Protein AF-A0A920QCJ9-F1 (afdb_monomer_lite)

Secondary structure (DSSP, 8-state):
---TT--------GGG---GGGT--HHHHHHHHHHHHHHSS-PPPP--EESSS-HHHHHHHHHHHTSTTTS-GGGT------EES---S-GGGTSSHHHHHHHHHHHHHT--TT-----SS--HHHHHTTT-

Structure (mmCIF, N/CA/C/O backbone):
data_AF-A0A920QCJ9-F1
#
_entry.id   AF-A0A920QCJ9-F1
#
loop_
_atom_site.group_PDB
_atom_site.id
_atom_site.type_symbol
_atom_site.label_atom_id
_atom_site.label_alt_id
_atom_site.label_comp_id
_atom_site.label_asym_id
_atom_site.label_entity_id
_atom_site.label_seq_id
_atom_site.pdbx_PDB_ins_code
_atom_site.Cartn_x
_atom_site.Cartn_y
_atom_site.Cartn_z
_atom_site.occupancy
_atom_site.B_iso_or_equiv
_atom_site.auth_seq_id
_atom_site.auth_comp_id
_atom_site.auth_asym_id
_atom_site.auth_atom_id
_atom_site.pdbx_PDB_model_num
ATOM 1 N N . MET A 1 1 ? -13.828 2.660 21.914 1.00 49.66 1 MET A N 1
ATOM 2 C CA . MET A 1 1 ? -12.379 2.515 22.178 1.00 49.66 1 MET A CA 1
ATOM 3 C C . MET A 1 1 ? -11.802 3.907 22.383 1.00 49.66 1 MET A C 1
ATOM 5 O O . MET A 1 1 ? -11.169 4.433 21.481 1.00 49.66 1 MET A O 1
ATOM 9 N N . GLU A 1 2 ? -12.059 4.513 23.540 1.00 55.38 2 GLU A N 1
ATOM 10 C CA . GLU A 1 2 ? -11.388 5.748 23.957 1.00 55.38 2 GLU A CA 1
ATOM 11 C C . GLU A 1 2 ? -10.848 5.500 25.365 1.00 55.38 2 GLU A C 1
ATOM 13 O O . GLU A 1 2 ? -11.592 5.504 26.342 1.00 55.38 2 GLU A O 1
ATOM 18 N N . SER A 1 3 ? -9.561 5.158 25.441 1.00 64.38 3 SER A N 1
ATOM 19 C CA . SER A 1 3 ? -8.784 5.203 26.677 1.00 64.38 3 SER A CA 1
ATOM 20 C C . SER A 1 3 ? -7.780 6.339 26.500 1.00 64.38 3 SER A C 1
ATOM 22 O O . SER A 1 3 ? -6.994 6.270 25.553 1.00 64.38 3 SER A O 1
ATOM 24 N N . PRO A 1 4 ? -7.772 7.362 27.371 1.00 66.81 4 PRO A N 1
ATOM 25 C CA . PRO A 1 4 ? -6.816 8.468 27.289 1.00 66.81 4 PRO A CA 1
ATOM 26 C C . PRO A 1 4 ? -5.346 8.023 27.347 1.00 66.81 4 PRO A C 1
ATOM 28 O O . PRO A 1 4 ? -4.460 8.782 26.968 1.00 66.81 4 PRO A O 1
ATOM 31 N N . GLU A 1 5 ? -5.080 6.803 27.822 1.00 81.00 5 GLU A N 1
ATOM 32 C CA . GLU A 1 5 ? -3.728 6.290 28.055 1.00 81.00 5 GLU A CA 1
ATOM 33 C C . GLU A 1 5 ? -3.211 5.350 26.956 1.00 81.00 5 GLU A C 1
ATOM 35 O O . GLU A 1 5 ? -2.054 4.921 27.002 1.00 81.00 5 GLU A O 1
ATOM 40 N N . HIS A 1 6 ? -4.034 4.992 25.964 1.00 80.81 6 HIS A N 1
ATOM 41 C CA . HIS A 1 6 ? -3.663 3.987 24.965 1.00 80.81 6 HIS A CA 1
ATOM 42 C C . HIS A 1 6 ? -3.925 4.464 23.538 1.00 80.81 6 HIS A C 1
ATOM 44 O O . HIS A 1 6 ? -5.064 4.672 23.130 1.00 80.81 6 HIS A O 1
ATOM 50 N N . ASN A 1 7 ? -2.847 4.543 22.757 1.00 82.75 7 ASN A N 1
ATOM 51 C CA . ASN A 1 7 ? -2.887 4.866 21.336 1.00 82.75 7 ASN A CA 1
ATOM 52 C C . ASN A 1 7 ? -2.710 3.593 20.503 1.00 82.75 7 ASN A C 1
ATOM 54 O O . ASN A 1 7 ? -1.759 2.838 20.709 1.00 82.75 7 ASN A O 1
ATOM 58 N N . LEU A 1 8 ? -3.597 3.380 19.530 1.00 84.75 8 LEU A N 1
ATOM 59 C CA . LEU A 1 8 ? -3.462 2.335 18.518 1.00 84.75 8 LEU A CA 1
ATOM 60 C C . LEU A 1 8 ? -3.025 2.971 17.198 1.00 84.75 8 LEU A C 1
ATOM 62 O O . LEU A 1 8 ? -3.733 3.813 16.652 1.00 84.75 8 LEU A O 1
ATOM 66 N N . ILE A 1 9 ? -1.880 2.539 16.670 1.00 86.31 9 ILE A N 1
ATOM 67 C CA . ILE A 1 9 ? -1.377 2.955 15.357 1.00 86.31 9 ILE A CA 1
ATOM 68 C C . ILE A 1 9 ? -1.284 1.712 14.477 1.00 86.31 9 ILE A C 1
ATOM 70 O O . ILE A 1 9 ? -0.628 0.736 14.839 1.00 86.31 9 ILE A O 1
ATOM 74 N N . VAL A 1 10 ? -1.935 1.752 13.314 1.00 88.81 10 VAL A N 1
ATOM 75 C CA . VAL A 1 10 ? -1.945 0.651 12.345 1.00 88.81 10 VAL A CA 1
ATOM 76 C C . VAL A 1 10 ? -1.192 1.084 11.092 1.00 88.81 10 VAL A C 1
ATOM 78 O O . VAL A 1 10 ? -1.516 2.101 10.485 1.00 88.81 10 VAL A O 1
ATOM 81 N N . ILE A 1 11 ? -0.187 0.302 10.694 1.00 90.56 11 ILE A N 1
ATOM 82 C CA . ILE A 1 11 ? 0.636 0.545 9.503 1.00 90.56 11 ILE A CA 1
ATOM 83 C C . ILE A 1 11 ? 0.564 -0.698 8.621 1.00 90.56 11 ILE A C 1
ATOM 85 O O . ILE A 1 11 ? 0.698 -1.820 9.105 1.00 90.56 11 ILE A O 1
ATOM 89 N N . GLY A 1 12 ? 0.376 -0.506 7.319 1.00 90.06 12 GLY A N 1
ATOM 90 C CA . GLY A 1 12 ? 0.375 -1.603 6.360 1.00 90.06 12 GLY A CA 1
ATOM 91 C C . GLY A 1 12 ? 0.337 -1.112 4.920 1.00 90.06 12 GLY A C 1
ATOM 92 O O . GLY A 1 12 ? -0.037 0.030 4.663 1.00 90.06 12 GLY A O 1
ATOM 93 N N . ASP A 1 13 ? 0.713 -1.994 3.993 1.00 91.25 13 ASP A N 1
ATOM 94 C CA . ASP A 1 13 ? 0.557 -1.786 2.555 1.00 91.25 13 ASP A CA 1
ATOM 95 C C . ASP A 1 13 ? -0.359 -2.882 1.986 1.00 91.25 13 ASP A C 1
ATOM 97 O O . ASP A 1 13 ? 0.078 -4.030 1.850 1.00 91.25 13 ASP A O 1
ATOM 101 N N . PRO A 1 14 ? -1.620 -2.565 1.638 1.00 89.44 14 PRO A N 1
ATOM 102 C CA . PRO A 1 14 ? -2.541 -3.553 1.085 1.00 89.44 14 PRO A CA 1
ATOM 103 C C . PRO A 1 14 ? -2.029 -4.149 -0.238 1.00 89.44 14 PRO A C 1
ATOM 105 O O . PRO A 1 14 ? -2.335 -5.296 -0.555 1.00 89.44 14 PRO A O 1
ATOM 108 N N . LYS A 1 15 ? -1.166 -3.436 -0.975 1.00 89.12 15 LYS A N 1
ATOM 109 C CA . LYS A 1 15 ? -0.561 -3.935 -2.222 1.00 89.12 15 LYS A CA 1
ATOM 110 C C . LYS A 1 15 ? 0.416 -5.096 -1.999 1.00 89.12 15 LYS A C 1
ATOM 112 O O . LYS A 1 15 ? 0.772 -5.780 -2.952 1.00 89.12 15 LYS A O 1
ATOM 117 N N . GLN A 1 16 ? 0.847 -5.327 -0.757 1.00 90.88 16 GLN A N 1
ATOM 118 C CA . GLN A 1 16 ? 1.787 -6.389 -0.377 1.00 90.88 16 GLN A CA 1
ATOM 119 C C . GLN A 1 16 ? 1.112 -7.564 0.350 1.00 90.88 16 GLN A C 1
ATOM 121 O O . GLN A 1 16 ? 1.792 -8.415 0.927 1.00 90.88 16 GLN A O 1
ATOM 126 N N . ALA A 1 17 ? -0.220 -7.645 0.342 1.00 90.81 17 ALA A N 1
ATOM 127 C CA . ALA A 1 17 ? -0.944 -8.734 0.989 1.00 90.81 17 ALA A CA 1
ATOM 128 C C . ALA A 1 17 ? -0.817 -10.055 0.204 1.00 90.81 17 ALA A C 1
ATOM 130 O O . ALA A 1 17 ? -1.631 -10.365 -0.662 1.00 90.81 17 ALA A O 1
ATOM 131 N N . ILE A 1 18 ? 0.201 -10.856 0.537 1.00 91.75 18 ILE A N 1
ATOM 132 C CA . ILE A 1 18 ? 0.520 -12.129 -0.143 1.00 91.75 18 ILE A CA 1
ATOM 133 C C . ILE A 1 18 ? 0.195 -13.392 0.681 1.00 91.75 18 ILE A C 1
ATOM 135 O O . ILE A 1 18 ? 0.497 -14.504 0.257 1.00 91.75 18 ILE A O 1
ATOM 139 N N . TYR A 1 19 ? -0.415 -13.247 1.862 1.00 93.12 19 TYR A N 1
ATOM 140 C CA . TYR A 1 19 ? -0.633 -14.342 2.825 1.00 93.12 19 TYR A CA 1
ATOM 141 C C . TYR A 1 19 ? -2.087 -14.846 2.904 1.00 93.12 19 TYR A C 1
ATOM 143 O O . TYR A 1 19 ? -2.509 -15.359 3.941 1.00 93.12 19 TYR A O 1
ATOM 151 N N . SER A 1 20 ? -2.862 -14.747 1.818 1.00 90.44 20 SER A N 1
ATOM 152 C CA . SER A 1 20 ? -4.269 -15.196 1.792 1.00 90.44 20 SER A CA 1
ATOM 153 C C . SER A 1 20 ? -4.443 -16.679 2.141 1.00 90.44 20 SER A C 1
ATOM 155 O O . SER A 1 20 ? -5.401 -17.0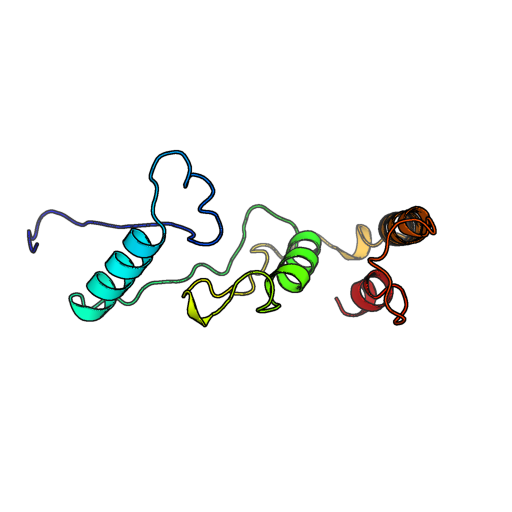56 2.809 1.00 90.44 20 SER A O 1
ATOM 157 N N . PHE A 1 21 ? -3.463 -17.519 1.799 1.00 93.00 21 PHE A N 1
ATOM 158 C CA . PHE A 1 21 ? -3.436 -18.946 2.143 1.00 93.00 21 PHE A CA 1
ATOM 159 C C . PHE A 1 21 ? -3.379 -19.231 3.656 1.00 93.00 21 PHE A C 1
ATOM 161 O O . PHE A 1 21 ? -3.619 -20.359 4.075 1.00 93.00 21 PHE A O 1
ATOM 168 N N . ARG A 1 22 ? -3.065 -18.225 4.485 1.00 92.56 22 ARG A N 1
ATOM 169 C CA . ARG A 1 22 ? -3.087 -18.318 5.956 1.00 92.56 22 ARG A CA 1
ATOM 170 C C . ARG A 1 22 ? -4.363 -17.734 6.565 1.00 92.56 22 ARG A C 1
ATOM 172 O O . ARG A 1 22 ? -4.396 -17.492 7.767 1.00 92.56 22 ARG A O 1
ATOM 179 N N . GLY A 1 23 ? -5.380 -17.470 5.744 1.00 90.75 23 GLY A N 1
ATOM 180 C CA . GLY A 1 23 ? -6.618 -16.820 6.170 1.00 90.75 23 GLY A CA 1
ATOM 181 C C . GLY A 1 23 ? -6.492 -15.306 6.351 1.00 90.75 23 GLY A C 1
ATOM 182 O O . GLY A 1 23 ? -7.367 -14.705 6.965 1.00 90.75 23 GLY A O 1
ATOM 183 N N . ALA A 1 24 ? -5.423 -14.676 5.844 1.00 88.94 24 ALA A N 1
ATOM 184 C CA . ALA A 1 24 ? -5.330 -13.220 5.841 1.00 88.94 24 ALA A CA 1
ATOM 185 C C . ALA A 1 24 ? -6.305 -12.634 4.812 1.00 88.94 24 ALA A C 1
ATOM 187 O O . ALA A 1 24 ? -6.267 -12.998 3.635 1.00 88.94 24 ALA A O 1
ATOM 188 N N . ASP A 1 25 ? -7.142 -11.702 5.256 1.00 89.81 25 ASP A N 1
ATOM 189 C CA . ASP A 1 25 ? -8.138 -11.036 4.426 1.00 89.81 25 ASP A CA 1
ATOM 190 C C . ASP A 1 25 ? -7.815 -9.544 4.267 1.00 89.81 25 ASP A C 1
ATOM 192 O O . ASP A 1 25 ? -7.703 -8.792 5.237 1.00 89.81 25 ASP A O 1
ATOM 196 N N . ILE A 1 26 ? -7.687 -9.099 3.018 1.00 89.06 26 ILE A N 1
ATOM 197 C CA . ILE A 1 26 ? -7.429 -7.697 2.691 1.00 89.06 26 ILE A CA 1
ATOM 198 C C . ILE A 1 26 ? -8.640 -6.795 2.954 1.00 89.06 26 ILE A C 1
ATOM 200 O O . ILE A 1 26 ? -8.465 -5.609 3.250 1.00 89.06 26 ILE A O 1
ATOM 204 N N . PHE A 1 27 ? -9.863 -7.332 2.900 1.00 88.81 27 PHE A N 1
ATOM 205 C CA . PHE A 1 27 ? -11.071 -6.550 3.164 1.00 88.81 27 PHE A CA 1
ATOM 206 C C . PHE A 1 27 ? -11.149 -6.115 4.627 1.00 88.81 27 PHE A C 1
ATOM 208 O O . PHE A 1 27 ? -11.581 -4.995 4.895 1.00 88.81 27 PHE A O 1
ATOM 215 N N . THR A 1 28 ? -10.617 -6.921 5.547 1.00 90.12 28 THR A N 1
ATOM 216 C CA . THR A 1 28 ? -10.427 -6.544 6.955 1.00 90.12 28 THR A CA 1
ATOM 217 C C . THR A 1 28 ? -9.599 -5.259 7.103 1.00 90.12 28 THR A C 1
ATOM 219 O O . THR A 1 28 ? -9.997 -4.350 7.832 1.00 90.12 28 THR A O 1
ATOM 222 N N . TYR A 1 29 ? -8.485 -5.119 6.370 1.00 89.81 29 TYR A N 1
ATOM 223 C CA . TYR A 1 29 ? -7.692 -3.879 6.375 1.00 89.81 29 TYR A CA 1
ATOM 224 C C . TYR A 1 29 ? -8.489 -2.696 5.808 1.00 89.81 29 TYR A C 1
ATOM 226 O O . TYR A 1 29 ? -8.481 -1.608 6.383 1.00 89.81 29 TYR A O 1
ATOM 234 N N . MET A 1 30 ? -9.211 -2.902 4.701 1.00 88.81 30 MET A N 1
ATOM 235 C CA . MET A 1 30 ? -10.029 -1.848 4.088 1.00 88.81 30 MET A CA 1
ATOM 236 C C . MET A 1 30 ? -11.159 -1.383 5.009 1.00 88.81 30 MET A C 1
ATOM 238 O O . MET A 1 30 ? -11.428 -0.185 5.095 1.00 88.81 30 MET A O 1
ATOM 242 N N . GLN A 1 31 ? -11.795 -2.313 5.720 1.00 89.19 31 GLN A N 1
ATOM 243 C CA . GLN A 1 31 ? -12.820 -2.009 6.709 1.00 89.19 31 GLN A CA 1
ATOM 244 C C . GLN A 1 31 ? -12.232 -1.225 7.880 1.00 89.19 31 GLN A C 1
ATOM 246 O O . GLN A 1 31 ? -12.777 -0.183 8.231 1.00 89.19 31 GLN A O 1
ATOM 251 N N . ALA A 1 32 ? -11.090 -1.658 8.424 1.00 88.88 32 ALA A N 1
ATOM 252 C CA . ALA A 1 32 ? -10.393 -0.916 9.468 1.00 88.88 32 ALA A CA 1
ATOM 253 C C . ALA A 1 32 ? -10.067 0.513 9.006 1.00 88.88 32 ALA A C 1
ATOM 255 O O . ALA A 1 32 ? -10.382 1.467 9.711 1.00 88.88 32 ALA A O 1
ATOM 256 N N . ARG A 1 33 ? -9.530 0.685 7.789 1.00 88.44 33 ARG A N 1
ATOM 257 C CA . ARG A 1 33 ? -9.219 2.005 7.213 1.00 88.44 33 ARG A CA 1
ATOM 258 C C . ARG A 1 33 ? -10.445 2.923 7.145 1.00 88.44 33 ARG A C 1
ATOM 260 O O . ARG A 1 33 ? -10.315 4.104 7.453 1.00 88.44 33 ARG A O 1
ATOM 267 N N . ARG A 1 34 ? -11.618 2.397 6.764 1.00 87.88 34 ARG A N 1
ATOM 268 C CA . ARG A 1 34 ? -12.888 3.155 6.754 1.00 87.88 34 ARG A CA 1
ATOM 269 C C . ARG A 1 34 ? -13.348 3.510 8.164 1.00 87.88 34 ARG A C 1
ATOM 271 O O . ARG A 1 34 ? -13.609 4.673 8.426 1.00 87.88 34 ARG A O 1
ATOM 278 N N . VAL A 1 35 ? -13.348 2.543 9.084 1.00 88.75 35 VAL A N 1
ATOM 279 C CA . VAL A 1 35 ? -13.714 2.757 10.495 1.00 88.75 35 VAL A CA 1
ATOM 280 C C . VAL A 1 35 ? -12.835 3.831 11.136 1.00 88.75 35 VAL A C 1
ATOM 282 O O . VAL A 1 35 ? -13.359 4.676 11.858 1.00 88.75 35 VAL A O 1
ATOM 285 N N . PHE A 1 36 ? -11.527 3.835 10.854 1.00 87.12 36 PHE A N 1
ATOM 286 C CA . PHE A 1 36 ? -10.621 4.881 11.330 1.00 87.12 36 PHE A CA 1
ATOM 287 C C . PHE A 1 36 ? -10.959 6.252 10.737 1.00 87.12 36 PHE A C 1
ATOM 289 O O . PHE A 1 36 ? -11.000 7.226 11.478 1.00 87.12 36 PHE A O 1
ATOM 296 N N . ALA A 1 37 ? -11.248 6.323 9.436 1.00 85.69 37 ALA A N 1
ATOM 297 C CA . ALA A 1 37 ? -11.610 7.574 8.771 1.00 85.69 37 ALA A CA 1
ATOM 298 C C . ALA A 1 37 ? -12.978 8.137 9.209 1.00 85.69 37 ALA A C 1
ATOM 300 O O . ALA A 1 37 ? -13.162 9.349 9.200 1.00 85.69 37 ALA A O 1
ATOM 301 N N . GLU A 1 38 ? -13.934 7.275 9.567 1.00 87.38 38 GLU A N 1
ATOM 302 C CA . GLU A 1 38 ? -15.294 7.665 9.968 1.00 87.38 38 GLU A CA 1
ATOM 303 C C . GLU A 1 38 ? -15.395 8.029 11.453 1.00 87.38 38 GLU A C 1
ATOM 305 O O . GLU A 1 38 ? -16.100 8.971 11.809 1.00 87.38 38 GLU A O 1
ATOM 310 N N . ASN A 1 39 ? -14.710 7.285 12.327 1.00 83.81 39 ASN A N 1
ATOM 311 C CA . ASN A 1 39 ? -14.882 7.405 13.779 1.00 83.81 39 ASN A CA 1
ATOM 312 C C . ASN A 1 39 ? -13.792 8.231 14.468 1.00 83.81 39 ASN A C 1
ATOM 314 O O . ASN A 1 39 ? -13.920 8.519 15.655 1.00 83.81 39 ASN A O 1
ATOM 318 N N . TYR A 1 40 ? -12.721 8.597 13.760 1.00 78.81 40 TYR A N 1
ATOM 319 C CA . TYR A 1 40 ? -11.608 9.344 14.335 1.00 78.81 40 TYR A CA 1
ATOM 320 C C . TYR A 1 40 ? -11.219 10.521 13.443 1.00 78.81 40 TYR A C 1
ATOM 322 O O . TYR A 1 40 ? -11.220 10.439 12.220 1.00 78.81 40 TYR A O 1
ATOM 330 N N . SER A 1 41 ? -10.815 11.625 14.071 1.00 67.06 41 SER A N 1
ATOM 331 C CA . SER A 1 41 ? -10.487 12.882 13.385 1.00 67.06 41 SER A CA 1
ATOM 332 C C . SER A 1 41 ? -9.215 12.832 12.524 1.00 67.06 41 SER A C 1
ATOM 334 O O . SER A 1 41 ? -8.847 13.844 11.930 1.00 67.06 41 SER A O 1
ATOM 336 N N . GLN A 1 42 ? -8.503 11.698 12.475 1.00 72.31 42 GLN A N 1
ATOM 337 C CA . GLN A 1 42 ? -7.273 11.547 11.698 1.00 72.31 42 GLN A CA 1
ATOM 338 C C . GLN A 1 42 ? -7.515 10.706 10.446 1.00 72.31 42 GLN A C 1
ATOM 340 O O . GLN A 1 42 ? -7.797 9.511 10.516 1.00 72.31 42 GLN A O 1
ATOM 345 N N . ALA A 1 43 ? -7.350 11.341 9.287 1.00 75.56 43 ALA A N 1
ATOM 346 C CA . ALA A 1 43 ? -7.402 10.657 8.006 1.00 75.56 43 ALA A CA 1
ATOM 347 C C . ALA A 1 43 ? -6.206 9.694 7.835 1.00 75.56 43 ALA A C 1
ATOM 349 O O . ALA A 1 43 ? -5.108 9.980 8.326 1.00 75.56 43 ALA A O 1
ATOM 350 N N . PRO A 1 44 ? -6.372 8.583 7.091 1.00 84.06 44 PRO A N 1
ATOM 351 C CA . PRO A 1 44 ? -5.263 7.716 6.708 1.00 84.06 44 PRO A CA 1
ATOM 352 C C . PRO A 1 44 ? -4.154 8.501 5.995 1.00 84.06 44 PRO A C 1
ATOM 354 O O . PRO A 1 44 ? -4.413 9.234 5.041 1.00 84.06 44 PRO A O 1
ATOM 357 N N . VAL A 1 45 ? -2.907 8.313 6.428 1.00 88.00 45 VAL A N 1
ATOM 358 C CA . VAL A 1 45 ? -1.739 8.987 5.843 1.00 88.00 45 VAL A CA 1
ATOM 359 C C . VAL A 1 45 ? -1.010 8.040 4.894 1.00 88.00 45 VAL A C 1
ATOM 361 O O . VAL A 1 45 ? -0.653 6.924 5.269 1.00 88.00 45 VAL A O 1
ATOM 364 N N . SER A 1 46 ? -0.750 8.502 3.669 1.00 89.56 46 SER A N 1
ATOM 365 C CA . SER A 1 46 ? 0.044 7.764 2.679 1.00 89.56 46 SER A CA 1
ATOM 366 C C . SER A 1 46 ? 1.504 8.211 2.689 1.00 89.56 46 SER A C 1
ATOM 368 O O . SER A 1 46 ? 1.800 9.405 2.655 1.00 89.56 46 SER A O 1
ATOM 370 N N . LEU A 1 47 ? 2.429 7.248 2.694 1.00 91.62 47 LEU A N 1
ATOM 371 C CA . LEU A 1 47 ? 3.869 7.504 2.636 1.00 91.62 47 LEU A CA 1
ATOM 372 C C . LEU A 1 47 ? 4.368 7.367 1.195 1.00 91.62 47 LEU A C 1
ATOM 374 O O . LEU A 1 47 ? 4.416 6.267 0.651 1.00 91.62 47 LEU A O 1
ATOM 378 N N . THR A 1 48 ? 4.762 8.484 0.582 1.00 92.56 48 THR A N 1
ATOM 379 C CA . THR A 1 48 ? 5.156 8.538 -0.839 1.00 92.56 48 THR A CA 1
ATOM 380 C C . THR A 1 48 ? 6.667 8.588 -1.071 1.00 92.56 48 THR A C 1
ATOM 382 O O . THR A 1 48 ? 7.120 8.543 -2.212 1.00 92.56 48 THR A O 1
ATOM 385 N N . LYS A 1 49 ? 7.472 8.669 -0.005 1.00 91.31 49 LYS A N 1
ATOM 386 C CA . LYS A 1 49 ? 8.939 8.693 -0.096 1.00 91.31 49 LYS A CA 1
ATOM 387 C C . LYS A 1 49 ? 9.540 7.329 0.206 1.00 91.31 49 LYS A C 1
ATOM 389 O O . LYS A 1 49 ? 9.335 6.771 1.282 1.00 91.31 49 LYS A O 1
ATOM 394 N N . ASN A 1 50 ? 10.341 6.828 -0.726 1.00 91.81 50 ASN A N 1
ATOM 395 C CA . ASN A 1 50 ? 11.091 5.592 -0.591 1.00 91.81 50 ASN A CA 1
ATOM 396 C C . ASN A 1 50 ? 12.561 5.891 -0.249 1.00 91.81 50 ASN A C 1
ATOM 398 O O . ASN A 1 50 ? 13.244 6.625 -0.957 1.00 91.81 50 ASN A O 1
ATOM 402 N N . PHE A 1 51 ? 13.058 5.297 0.835 1.00 89.75 51 PHE A N 1
ATOM 403 C CA . PHE A 1 51 ? 14.443 5.459 1.301 1.00 89.75 51 PHE A CA 1
ATOM 404 C C . PHE A 1 51 ? 15.333 4.242 0.994 1.00 89.75 51 PHE A C 1
ATOM 406 O O . PHE A 1 51 ? 16.498 4.220 1.378 1.00 89.75 51 PHE A O 1
ATOM 413 N N . ARG A 1 52 ? 14.783 3.205 0.352 1.00 88.75 52 ARG A N 1
ATOM 414 C CA . ARG A 1 52 ? 15.435 1.900 0.152 1.00 88.75 52 ARG A CA 1
ATOM 415 C C . ARG A 1 52 ? 15.998 1.727 -1.258 1.00 88.75 52 ARG A C 1
ATOM 417 O O . ARG A 1 52 ? 16.962 0.991 -1.441 1.00 88.75 52 ARG A O 1
ATOM 424 N N . SER A 1 53 ? 15.370 2.349 -2.246 1.00 87.00 53 SER A N 1
ATOM 425 C CA . SER A 1 53 ? 15.552 2.046 -3.662 1.00 87.00 53 SER A CA 1
ATOM 426 C C . SER A 1 53 ? 16.019 3.264 -4.450 1.00 87.00 53 SER A C 1
ATOM 428 O O . SER A 1 53 ? 15.793 4.406 -4.053 1.00 87.00 53 SER A O 1
ATOM 430 N N . SER A 1 54 ? 16.671 3.003 -5.583 1.00 83.75 54 SER A N 1
ATOM 431 C CA . SER A 1 54 ? 17.091 4.036 -6.528 1.00 83.75 54 SER A CA 1
ATOM 432 C C . SER A 1 54 ? 15.914 4.566 -7.346 1.00 83.75 54 SER A C 1
ATOM 434 O O . SER A 1 54 ? 14.943 3.850 -7.596 1.00 83.75 54 SER A O 1
ATOM 436 N N . GLU A 1 55 ? 16.043 5.800 -7.831 1.00 81.12 55 GLU A N 1
ATOM 437 C CA . GLU A 1 55 ? 15.027 6.450 -8.668 1.00 81.12 55 GLU A CA 1
ATOM 438 C C . GLU A 1 55 ? 14.699 5.637 -9.930 1.00 81.12 55 GLU A C 1
ATOM 440 O O . GLU A 1 55 ? 13.535 5.498 -10.283 1.00 81.12 55 GLU A O 1
ATOM 445 N N . LEU A 1 56 ? 15.698 5.020 -10.576 1.00 80.31 56 LEU A N 1
ATOM 446 C CA . LEU A 1 56 ? 15.479 4.207 -11.782 1.00 80.31 56 LEU A CA 1
ATOM 447 C C . LEU A 1 56 ? 14.571 3.001 -11.516 1.00 80.31 56 LEU A C 1
ATOM 449 O O . LEU A 1 56 ? 13.685 2.703 -12.319 1.00 80.31 56 LEU A O 1
ATOM 453 N N . LEU A 1 57 ? 14.759 2.324 -10.378 1.00 82.69 57 LEU A N 1
ATOM 454 C CA . LEU A 1 57 ? 13.894 1.211 -9.994 1.00 82.69 57 LEU A CA 1
ATOM 455 C C . LEU A 1 57 ? 12.465 1.702 -9.731 1.00 82.69 57 LEU A C 1
ATOM 457 O O . LEU A 1 57 ? 11.507 1.064 -10.166 1.00 82.69 57 LEU A O 1
ATOM 461 N N . LEU A 1 58 ? 12.317 2.848 -9.061 1.00 86.56 58 LEU A N 1
ATOM 462 C CA . LEU A 1 58 ? 11.008 3.435 -8.781 1.00 86.56 58 LEU A CA 1
ATOM 463 C C . LEU A 1 58 ? 10.310 3.929 -10.059 1.00 86.56 58 LEU A C 1
ATOM 465 O O . LEU A 1 58 ? 9.126 3.652 -10.206 1.00 86.56 58 LEU A O 1
ATOM 469 N N . CYS A 1 59 ? 11.019 4.546 -11.019 1.00 84.25 59 CYS A N 1
ATOM 470 C CA . CYS A 1 59 ? 10.485 4.923 -12.346 1.00 84.25 59 CYS A CA 1
ATOM 471 C C . CYS A 1 59 ? 9.906 3.671 -13.050 1.00 84.25 59 CYS A C 1
ATOM 473 O O . CYS A 1 59 ? 8.767 3.695 -13.525 1.00 84.25 59 CYS A O 1
ATOM 475 N N . GLY A 1 60 ? 10.613 2.533 -13.012 1.00 83.19 60 GLY A N 1
ATOM 476 C CA . GLY A 1 60 ? 10.113 1.259 -13.546 1.00 83.19 60 GLY A CA 1
ATOM 477 C C . GLY A 1 60 ? 8.864 0.725 -12.828 1.00 83.19 60 GLY A C 1
ATOM 478 O O . GLY A 1 60 ? 7.873 0.384 -13.477 1.00 83.19 60 GLY A O 1
ATOM 479 N N . LEU A 1 61 ? 8.881 0.678 -11.492 1.00 88.94 61 LEU A N 1
ATOM 480 C CA . LEU A 1 61 ? 7.756 0.174 -10.691 1.00 88.94 61 LEU A CA 1
ATOM 481 C C . LEU A 1 61 ? 6.512 1.061 -10.816 1.00 88.94 61 LEU A C 1
ATOM 483 O O . LEU A 1 61 ? 5.422 0.537 -11.045 1.00 88.94 61 LEU A O 1
ATOM 487 N N . ASN A 1 62 ? 6.685 2.384 -10.746 1.00 90.00 62 ASN A N 1
ATOM 488 C CA . ASN A 1 62 ? 5.619 3.365 -10.935 1.00 90.00 62 ASN A CA 1
ATOM 489 C C . ASN A 1 62 ? 4.951 3.195 -12.303 1.00 90.00 62 ASN A C 1
ATOM 491 O O . ASN A 1 62 ? 3.738 3.335 -12.435 1.00 90.00 62 ASN A O 1
ATOM 495 N N . ARG A 1 63 ? 5.717 2.831 -13.338 1.00 83.31 63 ARG A N 1
ATOM 496 C CA . ARG A 1 63 ? 5.158 2.598 -14.671 1.00 83.31 63 ARG A CA 1
ATOM 497 C C . ARG A 1 63 ? 4.356 1.303 -14.769 1.00 83.31 63 ARG A C 1
ATOM 499 O O . ARG A 1 63 ? 3.322 1.294 -15.434 1.00 83.31 63 ARG A O 1
ATOM 506 N N . ILE A 1 64 ? 4.834 0.223 -14.151 1.00 86.19 64 ILE A N 1
ATOM 507 C CA . ILE A 1 64 ? 4.141 -1.072 -14.161 1.00 86.19 64 ILE A CA 1
ATOM 508 C C . ILE A 1 64 ? 2.838 -0.955 -13.365 1.00 86.19 64 ILE A C 1
ATOM 510 O O . ILE A 1 64 ? 1.756 -1.205 -13.900 1.00 86.19 64 ILE A O 1
ATOM 514 N N . PHE A 1 65 ? 2.938 -0.520 -12.110 1.00 88.25 65 PHE A N 1
ATOM 515 C CA . PHE A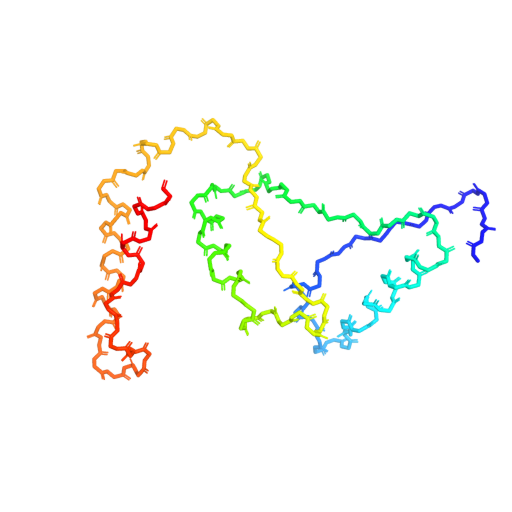 1 65 ? 1.825 -0.528 -11.164 1.0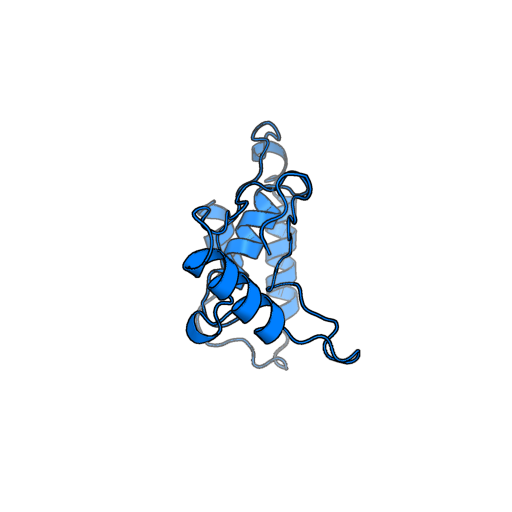0 88.25 65 PHE A CA 1
ATOM 516 C C . PHE A 1 65 ? 0.944 0.721 -11.211 1.00 88.25 65 PHE A C 1
ATOM 518 O O . PHE A 1 65 ? -0.186 0.662 -10.745 1.00 88.25 65 PHE A O 1
ATOM 525 N N . GLY A 1 66 ? 1.405 1.817 -11.819 1.00 84.56 66 GLY A N 1
ATOM 526 C CA . GLY A 1 66 ? 0.588 3.014 -12.040 1.00 84.56 66 GLY A CA 1
ATOM 527 C C . GLY A 1 66 ? -0.513 2.824 -13.085 1.00 84.56 66 GLY A C 1
ATOM 528 O O . GLY A 1 66 ? -1.360 3.696 -13.248 1.00 84.56 66 GLY A O 1
ATOM 529 N N . SER A 1 67 ? -0.526 1.693 -13.799 1.00 80.12 67 SER A N 1
ATOM 530 C CA . SER A 1 67 ? -1.701 1.284 -14.567 1.00 80.12 67 SER A CA 1
ATOM 531 C C . SER A 1 67 ? -2.702 0.571 -13.656 1.00 80.12 67 SER A C 1
ATOM 533 O O . SER A 1 67 ? -2.349 -0.385 -12.963 1.00 80.12 67 SER A O 1
ATOM 535 N N . SER A 1 68 ? -3.975 0.968 -13.720 1.00 75.12 68 SER A N 1
ATOM 536 C CA . SER A 1 68 ? -5.074 0.368 -12.940 1.00 75.12 68 SER A CA 1
ATOM 537 C C . SER A 1 68 ? -5.290 -1.126 -13.227 1.00 75.12 68 SER A C 1
ATOM 539 O O . SER A 1 68 ? -6.040 -1.793 -12.526 1.00 75.12 68 SER A O 1
ATOM 541 N N . TYR A 1 69 ? -4.620 -1.664 -14.253 1.00 80.06 69 TYR A N 1
ATOM 542 C CA . TYR A 1 69 ? -4.664 -3.073 -14.629 1.00 80.06 69 TYR A CA 1
ATOM 543 C C . TYR A 1 69 ? -4.191 -4.006 -13.506 1.00 80.06 69 TYR A C 1
ATOM 545 O O . TYR A 1 69 ? -4.816 -5.032 -13.253 1.00 80.06 69 TYR A O 1
ATOM 553 N N . TRP A 1 70 ? -3.086 -3.667 -12.836 1.00 81.00 70 TRP A N 1
ATOM 554 C CA . TRP A 1 70 ? -2.508 -4.532 -11.799 1.00 81.00 70 TRP A CA 1
ATOM 555 C C . TRP A 1 70 ? -3.183 -4.356 -10.444 1.00 81.00 70 TRP A C 1
ATOM 557 O O . TRP A 1 70 ? -3.280 -5.304 -9.667 1.00 81.00 70 TRP A O 1
ATOM 567 N N . LEU A 1 71 ? -3.611 -3.130 -10.157 1.00 84.12 71 LEU A N 1
ATOM 568 C CA . LEU A 1 71 ? -4.123 -2.713 -8.863 1.00 84.12 71 LEU A CA 1
ATOM 569 C C . LEU A 1 71 ? -5.387 -1.874 -9.080 1.00 84.12 71 LEU A C 1
ATOM 571 O O . LEU A 1 71 ? -5.298 -0.653 -9.223 1.00 84.12 71 LEU A O 1
ATOM 575 N N . PRO A 1 72 ? -6.558 -2.530 -9.148 1.00 76.12 72 PRO A N 1
ATOM 576 C CA . PRO A 1 72 ? -7.802 -1.853 -9.476 1.00 76.12 72 PRO A CA 1
ATOM 577 C C . PRO A 1 72 ? -8.278 -0.956 -8.328 1.00 76.12 72 PRO A C 1
ATOM 579 O O . PRO A 1 72 ? -8.327 -1.375 -7.163 1.00 76.12 72 PRO A O 1
ATOM 582 N N . GLU A 1 73 ? -8.649 0.277 -8.662 1.00 74.19 73 GLU A N 1
ATOM 583 C CA . GLU A 1 73 ? -9.077 1.305 -7.707 1.00 74.19 73 GLU A CA 1
ATOM 584 C C . GLU A 1 73 ? -10.399 0.929 -7.028 1.00 74.19 73 GLU A C 1
ATOM 586 O O . GLU A 1 73 ? -10.569 1.154 -5.829 1.00 74.19 73 GLU A O 1
ATOM 591 N N . GLU A 1 74 ? -11.292 0.235 -7.740 1.00 71.88 74 GLU A N 1
ATOM 592 C CA . GLU A 1 74 ? -12.580 -0.230 -7.222 1.00 71.88 74 GLU A CA 1
ATOM 593 C C . GLU A 1 74 ? -12.446 -1.188 -6.024 1.00 71.88 74 GLU A C 1
ATOM 595 O O . GLU A 1 74 ? -13.385 -1.359 -5.246 1.00 71.88 74 GLU A O 1
ATOM 600 N N . LYS A 1 75 ? -11.262 -1.785 -5.833 1.00 71.75 75 LYS A N 1
ATOM 601 C CA . LYS A 1 75 ? -10.938 -2.639 -4.678 1.00 71.75 75 LYS A CA 1
ATOM 602 C C . LYS A 1 75 ? -10.249 -1.885 -3.536 1.00 71.75 75 LYS A C 1
ATOM 604 O O . LYS A 1 75 ? -9.881 -2.499 -2.537 1.00 71.75 75 LYS A O 1
ATOM 609 N N . GLY A 1 76 ? -10.062 -0.571 -3.665 1.00 78.25 76 GLY A N 1
ATOM 610 C CA . GLY A 1 76 ? -9.341 0.269 -2.706 1.00 78.25 76 GLY A CA 1
ATOM 611 C C . GLY A 1 76 ? -7.822 0.065 -2.717 1.00 78.25 76 GLY A C 1
ATOM 612 O O . GLY A 1 76 ? -7.154 0.467 -1.763 1.00 78.25 76 GLY A O 1
ATOM 613 N N . LEU A 1 77 ? -7.285 -0.570 -3.767 1.00 84.38 77 LEU A N 1
ATOM 614 C CA . LEU A 1 77 ? -5.879 -0.969 -3.905 1.00 84.38 77 LEU A CA 1
ATOM 615 C C . LEU A 1 77 ? -5.036 0.022 -4.711 1.00 84.38 77 LEU A C 1
ATOM 617 O O . LEU A 1 77 ? -4.010 -0.366 -5.257 1.00 84.38 77 LEU A O 1
ATOM 621 N N . GLU A 1 78 ? -5.457 1.282 -4.779 1.00 85.12 78 GLU A N 1
ATOM 622 C CA . GLU A 1 78 ? -4.799 2.322 -5.568 1.00 85.12 78 GLU A CA 1
ATOM 623 C C . GLU A 1 78 ? -3.269 2.328 -5.387 1.00 85.12 78 GLU A C 1
ATOM 625 O O . GLU A 1 78 ? -2.727 2.314 -4.270 1.00 85.12 78 GLU A O 1
ATOM 630 N N . TYR A 1 79 ? -2.563 2.344 -6.517 1.00 89.00 79 TYR A N 1
ATOM 631 C CA . TYR A 1 79 ? -1.125 2.534 -6.538 1.00 89.00 79 TYR A CA 1
ATOM 632 C C . TYR A 1 79 ? -0.791 4.022 -6.562 1.00 89.00 79 TYR A C 1
ATOM 634 O O . TYR A 1 79 ? -1.016 4.709 -7.554 1.00 89.00 79 TYR A O 1
ATOM 642 N N . ILE A 1 80 ? -0.184 4.499 -5.480 1.00 88.56 80 ILE A N 1
ATOM 643 C CA . ILE A 1 80 ? 0.334 5.861 -5.396 1.00 88.56 80 ILE A CA 1
ATOM 644 C C . ILE A 1 80 ? 1.794 5.835 -5.836 1.00 88.56 80 ILE A C 1
ATOM 646 O O . ILE A 1 80 ? 2.597 5.088 -5.271 1.00 88.56 80 ILE A O 1
ATOM 650 N N . ASN A 1 81 ? 2.136 6.667 -6.820 1.00 89.56 81 ASN A N 1
ATOM 651 C CA . ASN A 1 81 ? 3.518 6.824 -7.259 1.00 89.56 81 ASN A CA 1
ATOM 652 C C . ASN A 1 81 ? 4.404 7.268 -6.093 1.00 89.56 81 ASN A C 1
ATOM 654 O O . ASN A 1 81 ? 4.083 8.213 -5.368 1.00 89.56 81 ASN A O 1
ATOM 658 N N . VAL A 1 82 ? 5.542 6.595 -5.944 1.00 90.38 82 VAL A N 1
ATOM 659 C CA . VAL A 1 82 ? 6.524 6.890 -4.898 1.00 90.38 82 VAL A CA 1
ATOM 660 C C . VAL A 1 82 ? 7.811 7.434 -5.510 1.00 90.38 82 VAL A C 1
ATOM 662 O O . VAL A 1 82 ? 8.234 6.981 -6.572 1.00 90.38 82 VAL A O 1
ATOM 665 N N . GLY A 1 83 ? 8.438 8.399 -4.839 1.00 87.94 83 GLY A N 1
ATOM 666 C CA . GLY A 1 83 ? 9.722 8.985 -5.247 1.00 87.94 83 GLY A CA 1
ATOM 667 C C . GLY A 1 83 ? 10.858 8.581 -4.309 1.00 87.94 83 GLY A C 1
ATOM 668 O O . GLY A 1 83 ? 10.611 8.267 -3.138 1.00 87.94 83 GLY A O 1
ATOM 669 N N . ALA A 1 84 ? 12.105 8.594 -4.787 1.00 87.81 84 ALA A N 1
ATOM 670 C CA . ALA A 1 84 ? 13.251 8.350 -3.915 1.00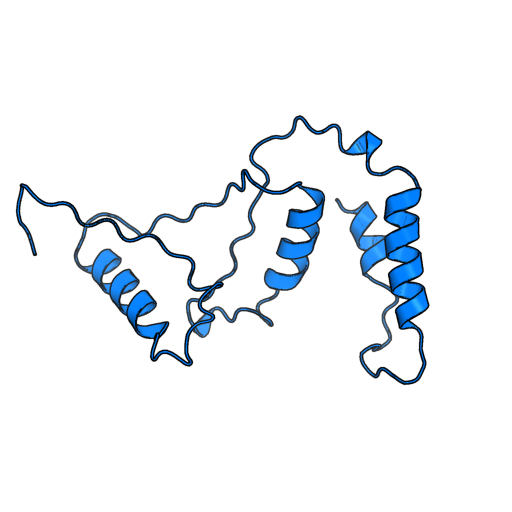 87.81 84 ALA A CA 1
ATOM 671 C C . ALA A 1 84 ? 13.485 9.547 -2.978 1.00 87.81 84 ALA A C 1
ATOM 673 O O . ALA A 1 84 ? 13.329 10.710 -3.347 1.00 87.81 84 ALA A O 1
ATOM 674 N N . ALA A 1 85 ? 13.883 9.273 -1.737 1.00 80.62 85 ALA A N 1
ATOM 675 C CA . ALA A 1 85 ? 14.085 10.316 -0.736 1.00 80.62 85 ALA A CA 1
ATOM 676 C C . ALA A 1 85 ? 15.400 11.101 -0.898 1.00 80.62 85 ALA A C 1
ATOM 678 O O . ALA A 1 85 ? 15.499 12.210 -0.377 1.00 80.62 85 ALA A O 1
ATOM 679 N N . ASN A 1 86 ? 16.393 10.551 -1.608 1.00 66.75 86 ASN A N 1
ATOM 680 C CA . ASN A 1 86 ? 17.716 11.153 -1.791 1.00 66.75 86 ASN A CA 1
ATOM 681 C C . ASN A 1 86 ? 18.042 11.341 -3.280 1.00 66.75 86 ASN A C 1
ATOM 683 O O . ASN A 1 86 ? 18.248 10.367 -3.998 1.00 66.75 86 ASN A O 1
ATOM 687 N N . LEU A 1 87 ? 18.181 12.600 -3.706 1.00 56.84 87 LEU A N 1
ATOM 688 C CA . LEU A 1 87 ? 18.563 13.003 -5.069 1.00 56.84 87 LEU A CA 1
ATOM 689 C C . LEU A 1 87 ? 20.085 13.017 -5.334 1.00 56.84 87 LEU A C 1
ATOM 691 O O . LEU A 1 87 ? 20.509 13.387 -6.422 1.00 56.84 87 LEU A O 1
ATOM 695 N N . ASN A 1 88 ? 20.924 12.607 -4.376 1.00 48.00 88 ASN A N 1
ATOM 696 C CA . ASN A 1 88 ? 22.387 12.740 -4.495 1.00 48.00 88 ASN A CA 1
ATOM 697 C C . ASN A 1 88 ? 23.111 11.553 -5.146 1.00 48.00 88 ASN A C 1
ATOM 699 O O . ASN A 1 88 ? 24.341 11.532 -5.186 1.00 48.00 88 ASN A O 1
ATOM 703 N N . TRP A 1 89 ? 22.388 10.586 -5.704 1.00 46.44 89 TRP A N 1
ATOM 704 C CA . TRP A 1 89 ? 23.008 9.661 -6.647 1.00 46.44 89 TRP A CA 1
ATOM 705 C C . TRP A 1 89 ? 23.035 10.371 -7.992 1.00 46.44 89 TRP A C 1
ATOM 707 O O . TRP A 1 89 ? 21.987 10.611 -8.584 1.00 46.44 89 TRP A O 1
ATOM 717 N N . ASN A 1 90 ? 24.220 10.768 -8.451 1.00 45.97 90 ASN A N 1
ATOM 718 C CA . ASN A 1 90 ? 24.406 11.397 -9.753 1.00 45.97 90 ASN A CA 1
ATOM 719 C C . ASN A 1 90 ? 24.051 10.373 -10.849 1.00 45.97 90 ASN A C 1
ATOM 721 O O . ASN A 1 90 ? 24.911 9.690 -11.382 1.00 45.97 90 ASN A O 1
ATOM 725 N N . LEU A 1 91 ? 22.762 10.196 -11.149 1.00 46.94 91 LEU A N 1
ATOM 726 C CA . LEU A 1 91 ? 22.253 9.151 -12.048 1.00 46.94 91 LEU A CA 1
ATOM 727 C C . LEU A 1 91 ? 22.772 9.296 -13.483 1.00 46.94 91 LEU A C 1
ATOM 729 O O . LEU A 1 91 ? 22.758 8.325 -14.237 1.00 46.94 91 LEU A O 1
ATOM 733 N N . LYS A 1 92 ? 23.313 10.468 -13.840 1.00 47.09 92 LYS A N 1
ATOM 734 C CA . LYS A 1 92 ? 24.019 10.674 -15.108 1.00 47.09 92 LYS A CA 1
ATOM 735 C C . LYS A 1 92 ? 25.253 9.775 -15.261 1.00 47.09 92 LYS A C 1
ATOM 737 O O . LYS A 1 92 ? 25.632 9.512 -16.394 1.00 47.09 92 LYS A O 1
ATOM 742 N N . THR A 1 93 ? 25.855 9.273 -14.177 1.00 45.94 93 THR A N 1
ATOM 743 C CA . THR A 1 93 ? 26.990 8.332 -14.259 1.00 45.94 93 THR A CA 1
ATOM 744 C C . THR A 1 93 ? 26.583 6.857 -14.275 1.00 45.94 93 THR A C 1
ATOM 746 O O . THR A 1 93 ? 27.410 6.025 -14.627 1.00 45.94 93 THR A O 1
ATOM 749 N N . LEU A 1 94 ? 25.333 6.517 -13.934 1.00 47.03 94 LEU A N 1
ATOM 750 C CA . LEU A 1 94 ? 24.803 5.140 -13.974 1.00 47.03 94 LEU A CA 1
ATOM 751 C C . LEU A 1 94 ? 23.954 4.858 -15.222 1.00 47.03 94 LEU A C 1
ATOM 753 O O . LEU A 1 94 ? 23.742 3.702 -15.575 1.00 47.03 94 LEU A O 1
ATOM 757 N N . LEU A 1 95 ? 23.515 5.905 -15.923 1.00 49.16 95 LEU A N 1
ATOM 758 C CA . LEU A 1 95 ? 23.019 5.839 -17.299 1.00 49.16 95 LEU A CA 1
ATOM 759 C C . LEU A 1 95 ? 24.182 5.851 -18.307 1.00 49.16 95 LEU A C 1
ATOM 761 O O . LEU A 1 95 ? 24.097 6.466 -19.369 1.00 49.16 95 LEU A O 1
ATOM 765 N N . THR A 1 96 ? 25.295 5.192 -17.983 1.00 51.97 96 THR A N 1
ATOM 766 C CA . THR A 1 96 ? 26.260 4.805 -19.008 1.00 51.97 96 THR A CA 1
ATOM 767 C C . THR A 1 96 ? 25.617 3.751 -19.910 1.00 51.97 96 THR A C 1
ATOM 769 O O . THR A 1 96 ? 24.688 3.033 -19.532 1.00 51.97 96 THR A O 1
ATOM 772 N N . THR A 1 97 ? 26.108 3.689 -21.140 1.00 53.25 97 THR A N 1
ATOM 773 C CA . THR A 1 97 ? 25.698 2.840 -22.271 1.00 53.25 97 THR A CA 1
ATOM 774 C C . THR A 1 97 ? 25.359 1.375 -21.936 1.00 53.25 97 THR A C 1
ATOM 776 O O . THR A 1 97 ? 24.641 0.725 -22.694 1.00 53.25 97 THR A O 1
ATOM 779 N N . GLU A 1 98 ? 25.810 0.848 -20.798 1.00 52.94 98 GLU A N 1
ATOM 780 C CA . GLU A 1 98 ? 25.587 -0.527 -20.343 1.00 52.94 98 GLU A CA 1
ATOM 781 C C . GLU A 1 98 ? 24.155 -0.812 -19.863 1.00 52.94 98 GLU A C 1
ATOM 783 O O . GLU A 1 98 ? 23.595 -1.842 -20.233 1.00 52.94 98 GLU A O 1
ATOM 788 N N . VAL A 1 99 ? 23.500 0.085 -19.113 1.00 53.34 99 VAL A N 1
ATOM 789 C CA . VAL A 1 99 ? 22.124 -0.169 -18.622 1.00 53.34 99 VAL A CA 1
ATOM 790 C C . VAL A 1 99 ? 21.106 -0.100 -19.764 1.00 53.34 99 VAL A C 1
ATOM 792 O O . VAL A 1 99 ? 20.185 -0.919 -19.834 1.00 53.34 99 VAL A O 1
ATOM 795 N N . GLN A 1 100 ? 21.310 0.817 -20.718 1.00 53.41 100 GLN A N 1
ATOM 796 C CA . GLN A 1 100 ? 20.547 0.829 -21.970 1.00 53.41 100 GLN A CA 1
ATOM 797 C C . GLN A 1 100 ? 20.773 -0.460 -22.767 1.00 53.41 100 GLN A C 1
ATOM 799 O O . GLN A 1 100 ? 19.798 -1.044 -23.233 1.00 53.41 100 GLN A O 1
ATOM 804 N N . SER A 1 101 ? 22.018 -0.941 -22.869 1.00 51.44 101 SER A N 1
ATOM 805 C CA . SER A 1 101 ? 22.360 -2.202 -23.545 1.00 51.44 101 SER A CA 1
ATOM 806 C C . SER A 1 101 ? 21.704 -3.426 -22.890 1.00 51.44 101 SER A C 1
ATOM 808 O O . SER A 1 101 ? 21.183 -4.290 -23.591 1.00 51.44 101 SER A O 1
ATOM 810 N N . ILE A 1 102 ? 21.632 -3.485 -21.556 1.00 56.41 102 ILE A N 1
ATOM 811 C CA . ILE A 1 102 ? 20.948 -4.567 -20.823 1.00 56.41 102 ILE A CA 1
ATOM 812 C C . ILE A 1 102 ? 19.432 -4.525 -21.060 1.00 56.41 102 ILE A C 1
ATOM 814 O O . ILE A 1 102 ? 18.820 -5.562 -21.305 1.00 56.41 102 ILE A O 1
ATOM 818 N N . CYS A 1 103 ? 18.809 -3.343 -21.053 1.00 50.41 103 CY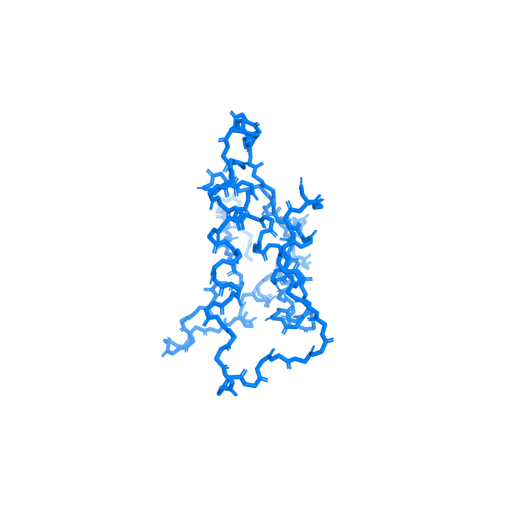S A N 1
ATOM 819 C CA . CYS A 1 103 ? 17.390 -3.226 -21.406 1.00 50.41 103 CYS A CA 1
ATOM 820 C C . CYS A 1 103 ? 17.123 -3.569 -22.884 1.00 50.41 103 CYS A C 1
ATOM 822 O O . CYS A 1 103 ? 16.128 -4.232 -23.181 1.00 50.41 103 CYS A O 1
ATOM 824 N N . LEU A 1 104 ? 18.020 -3.181 -23.800 1.00 52.16 104 LEU A N 1
ATOM 825 C CA . LEU A 1 104 ? 17.973 -3.548 -25.222 1.00 52.16 104 LEU A CA 1
ATOM 826 C C . LEU A 1 104 ? 18.097 -5.062 -25.419 1.00 52.16 104 LEU A C 1
ATOM 828 O O . LEU A 1 104 ? 17.270 -5.647 -26.115 1.00 52.16 104 LEU A O 1
ATOM 832 N N . SER A 1 105 ? 19.078 -5.703 -24.784 1.00 49.31 105 SER A N 1
ATOM 833 C CA . SER A 1 105 ? 19.334 -7.142 -24.911 1.00 49.31 105 SER A CA 1
ATOM 834 C C . SER A 1 105 ? 18.257 -7.988 -24.230 1.00 49.31 105 SER A C 1
ATOM 836 O O . SER A 1 105 ? 17.870 -9.033 -24.751 1.00 49.31 105 SER A O 1
ATOM 838 N N . CYS A 1 106 ? 17.678 -7.513 -23.124 1.00 43.25 106 CYS A N 1
ATOM 839 C CA . CYS A 1 106 ? 16.508 -8.135 -22.509 1.00 43.25 106 CYS A CA 1
ATOM 840 C C . CYS A 1 106 ? 15.296 -8.054 -23.453 1.00 43.25 106 CYS A C 1
ATOM 842 O O . CYS A 1 106 ? 14.616 -9.051 -23.684 1.00 43.25 106 CYS A O 1
ATOM 844 N N . CYS A 1 107 ? 15.082 -6.909 -24.110 1.00 44.75 107 CYS A N 1
ATOM 845 C CA . CYS A 1 107 ? 14.000 -6.783 -25.084 1.00 44.75 107 CYS A CA 1
ATOM 846 C C . CYS A 1 107 ? 14.230 -7.615 -26.358 1.00 44.75 107 CYS A C 1
ATOM 848 O O . CYS A 1 107 ? 13.269 -8.128 -26.923 1.00 44.75 107 CYS A O 1
ATOM 850 N N . GLN A 1 108 ? 15.485 -7.793 -26.786 1.00 49.81 108 GLN A N 1
ATOM 851 C CA . GLN A 1 108 ? 15.866 -8.635 -27.928 1.00 49.81 108 GLN A CA 1
ATOM 852 C C . GLN A 1 108 ? 15.807 -10.137 -27.606 1.00 49.81 108 GLN A C 1
ATOM 854 O O . GLN A 1 108 ? 15.334 -10.919 -28.421 1.00 49.81 108 GLN A O 1
ATOM 859 N N . SER A 1 109 ? 16.205 -10.565 -26.406 1.00 41.22 109 SER A N 1
ATOM 860 C CA . SER A 1 109 ? 16.111 -11.977 -25.984 1.00 41.22 109 SER A CA 1
ATOM 861 C C . SER A 1 109 ? 14.668 -12.434 -25.724 1.00 41.22 109 SER A C 1
ATOM 863 O O . SER A 1 109 ? 14.366 -13.625 -25.793 1.00 41.22 109 SER A O 1
ATOM 865 N N . LEU A 1 110 ? 13.743 -11.492 -25.508 1.00 43.12 110 LEU A N 1
ATOM 866 C CA . LEU A 1 110 ? 12.297 -11.729 -25.461 1.00 43.12 110 LEU A CA 1
ATOM 867 C C . LEU A 1 110 ? 11.626 -11.759 -26.855 1.00 43.12 110 LEU A C 1
ATOM 869 O O . LEU A 1 110 ? 10.409 -11.918 -26.929 1.00 43.12 110 LEU A O 1
ATOM 873 N N . GLN A 1 111 ? 12.386 -11.661 -27.957 1.00 41.78 111 GLN A N 1
ATOM 874 C CA . GLN A 1 111 ? 11.912 -11.838 -29.345 1.00 41.78 111 GLN A CA 1
ATOM 875 C C . GLN A 1 111 ? 11.958 -13.306 -29.810 1.00 41.78 111 GLN A C 1
ATOM 877 O O . GLN A 1 111 ? 12.198 -13.586 -30.982 1.00 41.78 111 GLN A O 1
ATOM 882 N N . SER A 1 112 ? 11.729 -14.266 -28.910 1.00 37.25 112 SER A N 1
ATOM 883 C CA . SER A 1 112 ? 11.451 -15.639 -29.342 1.00 37.25 112 SER A CA 1
ATOM 884 C C . SER A 1 112 ? 10.011 -15.714 -29.878 1.00 37.25 112 SER A C 1
ATOM 886 O O . SER A 1 112 ? 9.096 -15.260 -29.181 1.00 37.25 112 SER A O 1
ATOM 888 N N . PRO A 1 113 ? 9.780 -16.284 -31.077 1.00 41.66 113 PRO A N 1
ATOM 889 C CA . PRO A 1 113 ? 8.466 -16.327 -31.726 1.00 41.66 113 PRO A CA 1
ATOM 890 C C . PRO A 1 113 ? 7.401 -17.134 -30.959 1.00 41.66 113 PRO A C 1
ATOM 892 O O . PRO A 1 113 ? 6.240 -17.130 -31.352 1.00 41.66 113 PRO A O 1
ATOM 895 N N . GLU A 1 114 ? 7.753 -17.786 -29.847 1.00 41.12 114 GLU A N 1
ATOM 896 C CA . GLU A 1 114 ? 6.840 -18.640 -29.077 1.00 41.12 114 GLU A CA 1
ATOM 897 C C . GLU A 1 114 ? 6.125 -17.945 -27.901 1.00 41.12 114 GLU A C 1
ATOM 899 O O . GLU A 1 114 ? 5.350 -18.579 -27.185 1.00 41.12 114 GLU A O 1
ATOM 904 N N . LYS A 1 115 ? 6.336 -16.641 -27.667 1.00 40.62 115 LYS A N 1
ATOM 905 C CA . LYS A 1 115 ? 5.696 -15.925 -26.545 1.00 40.62 115 LYS A CA 1
ATOM 906 C C . LYS A 1 115 ? 4.792 -14.788 -27.034 1.00 40.62 115 LYS A C 1
ATOM 908 O O . LYS A 1 115 ? 5.242 -13.674 -27.279 1.00 40.62 115 LYS A O 1
ATOM 913 N N . ASN A 1 116 ? 3.488 -15.077 -27.086 1.00 36.81 116 ASN A N 1
ATOM 914 C CA . ASN A 1 116 ? 2.352 -14.237 -27.523 1.00 36.81 116 ASN A CA 1
ATOM 915 C C . ASN A 1 116 ? 2.107 -12.912 -26.750 1.00 36.81 116 ASN A C 1
ATOM 917 O O . ASN A 1 116 ? 1.003 -12.377 -26.770 1.00 36.81 116 ASN A O 1
ATOM 921 N N . TRP A 1 117 ? 3.109 -12.336 -26.086 1.00 35.62 117 TRP A N 1
ATOM 922 C CA . TRP A 1 117 ? 2.982 -11.055 -25.370 1.00 35.62 117 TRP A CA 1
ATOM 923 C C . TRP A 1 117 ? 3.317 -9.833 -26.243 1.00 35.62 117 TRP A C 1
ATOM 925 O O . TRP A 1 117 ? 3.325 -8.704 -25.755 1.00 35.62 117 TRP A O 1
ATOM 935 N N . GLN A 1 118 ? 3.587 -10.032 -27.537 1.00 39.19 118 GLN A N 1
ATOM 936 C CA . GLN A 1 118 ? 3.888 -8.957 -28.480 1.00 39.19 118 GLN A CA 1
ATOM 937 C C . GLN A 1 118 ? 2.679 -8.629 -29.363 1.00 39.19 118 GLN A C 1
ATOM 939 O O . GLN A 1 118 ? 2.478 -9.228 -30.416 1.00 39.19 118 GLN A O 1
ATOM 944 N N . THR A 1 119 ? 1.905 -7.607 -28.998 1.00 37.00 119 THR A N 1
ATOM 945 C CA . THR A 1 119 ? 1.023 -6.928 -29.960 1.00 37.00 119 THR A CA 1
ATOM 946 C C . THR A 1 119 ? 1.640 -5.602 -30.406 1.00 37.00 119 THR A C 1
ATOM 948 O O . THR A 1 119 ? 1.617 -4.617 -29.673 1.00 37.00 119 THR A O 1
ATOM 951 N N . LYS A 1 120 ? 2.183 -5.616 -31.632 1.00 35.69 120 LYS A N 1
ATOM 952 C CA . LYS A 1 120 ? 2.286 -4.557 -32.667 1.00 35.69 120 LYS A CA 1
ATOM 953 C C . LYS A 1 120 ? 2.744 -3.119 -32.352 1.00 35.69 120 LYS A C 1
ATOM 955 O O . LYS A 1 120 ? 2.822 -2.328 -33.286 1.00 35.69 120 LYS A O 1
ATOM 960 N N . ALA A 1 121 ? 3.120 -2.763 -31.132 1.00 41.47 121 ALA A N 1
ATOM 961 C CA . ALA A 1 121 ? 3.818 -1.507 -30.850 1.00 41.47 121 ALA A CA 1
ATOM 962 C C . ALA A 1 121 ? 5.211 -1.845 -30.313 1.00 41.47 121 ALA A C 1
ATOM 964 O O . ALA A 1 121 ? 5.309 -2.599 -29.349 1.00 41.47 121 ALA A O 1
ATOM 965 N N . GLY A 1 122 ? 6.259 -1.336 -30.969 1.00 40.94 122 GLY A N 1
ATOM 966 C CA . GLY A 1 122 ? 7.669 -1.624 -30.683 1.00 40.94 122 GLY A CA 1
ATOM 967 C C . GLY A 1 122 ? 8.058 -1.503 -29.207 1.00 40.94 122 GLY A C 1
ATOM 968 O O . GLY A 1 122 ? 7.305 -0.967 -28.399 1.00 40.94 122 GLY A O 1
ATOM 969 N N . CYS A 1 123 ? 9.231 -2.040 -28.855 1.00 43.66 123 CYS A N 1
ATOM 970 C CA . CYS A 1 123 ? 9.724 -2.156 -27.481 1.00 43.66 123 CYS A CA 1
ATOM 971 C C . CYS A 1 123 ? 9.672 -0.820 -26.717 1.00 43.66 123 CYS A C 1
ATOM 973 O O . CYS A 1 123 ? 10.623 -0.041 -26.713 1.00 43.66 123 CYS A O 1
ATOM 975 N N . LYS A 1 124 ? 8.546 -0.583 -26.035 1.00 47.31 124 LYS A N 1
ATOM 976 C CA . LYS A 1 124 ? 8.262 0.655 -25.310 1.00 47.31 124 LYS A CA 1
ATOM 977 C C . LYS A 1 124 ? 9.330 0.923 -24.248 1.00 47.31 124 LYS A C 1
ATOM 979 O O . LYS A 1 124 ? 9.699 2.053 -24.040 1.00 47.31 124 LYS A O 1
ATOM 984 N N . ILE A 1 125 ? 9.951 -0.084 -23.648 1.00 40.78 125 ILE A N 1
ATOM 985 C CA . ILE A 1 125 ? 10.968 0.113 -22.598 1.00 40.78 125 ILE A CA 1
ATOM 986 C C . ILE A 1 125 ? 12.118 1.076 -22.980 1.00 40.78 125 ILE A C 1
ATOM 988 O O . ILE A 1 125 ? 12.583 1.822 -22.122 1.00 40.78 125 ILE A O 1
A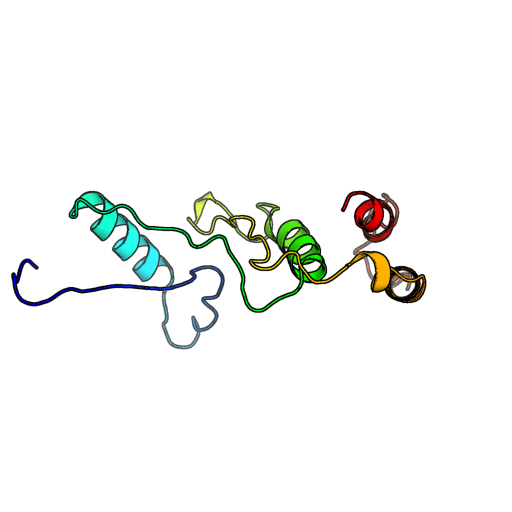TOM 992 N N . LEU A 1 126 ? 12.542 1.132 -24.247 1.00 42.81 126 LEU A N 1
ATOM 993 C CA . LEU A 1 126 ? 13.706 1.932 -24.663 1.00 42.81 126 LEU A CA 1
ATOM 994 C C . LEU A 1 126 ? 13.405 3.403 -24.942 1.00 42.81 126 LEU A C 1
ATOM 996 O O . LEU A 1 126 ? 14.216 4.260 -24.595 1.00 42.81 126 LEU A O 1
ATOM 1000 N N . ASP A 1 127 ? 12.242 3.708 -25.513 1.00 43.56 127 ASP A N 1
ATOM 1001 C CA . ASP A 1 127 ? 11.789 5.097 -25.654 1.00 43.56 127 ASP A CA 1
ATOM 1002 C C . ASP A 1 127 ? 11.463 5.711 -24.280 1.00 43.56 127 ASP A C 1
ATOM 1004 O O . ASP A 1 127 ? 11.519 6.923 -24.095 1.00 43.56 127 ASP A O 1
ATOM 1008 N N . TYR A 1 128 ? 11.178 4.862 -23.288 1.00 46.69 128 TYR A N 1
ATOM 1009 C CA . TYR A 1 128 ? 10.740 5.253 -21.950 1.00 46.69 128 TYR A CA 1
ATOM 1010 C C . TYR A 1 128 ? 11.894 5.562 -20.991 1.00 46.69 128 TYR A C 1
ATOM 1012 O O . TYR A 1 128 ? 11.748 6.427 -20.134 1.00 46.69 128 TYR A O 1
ATOM 1020 N N . LEU A 1 129 ? 13.061 4.941 -21.182 1.00 41.06 129 LEU A N 1
ATOM 1021 C CA . LEU A 1 129 ? 14.301 5.296 -20.475 1.00 41.06 129 LEU A CA 1
ATOM 1022 C C . LEU A 1 129 ? 14.888 6.651 -20.903 1.00 41.06 129 LEU A C 1
ATOM 1024 O O . LEU A 1 129 ? 15.879 7.079 -20.326 1.00 41.06 129 LEU A O 1
ATOM 1028 N N . ARG A 1 130 ? 14.326 7.293 -21.936 1.00 41.78 130 ARG A N 1
ATOM 1029 C CA . ARG A 1 130 ? 14.710 8.642 -22.388 1.00 41.78 130 ARG A CA 1
ATOM 1030 C C . ARG A 1 130 ? 13.762 9.744 -21.892 1.00 41.78 130 ARG A C 1
ATOM 1032 O O . ARG A 1 130 ? 14.032 10.913 -22.148 1.00 41.78 130 ARG A O 1
ATOM 1039 N N . ALA A 1 131 ? 12.629 9.376 -21.284 1.00 38.53 131 ALA A N 1
ATOM 1040 C CA . ALA A 1 131 ? 11.604 10.302 -20.785 1.00 38.53 131 ALA A CA 1
ATOM 1041 C C . ALA A 1 131 ? 11.673 10.521 -19.256 1.00 38.53 131 ALA A C 1
ATOM 1043 O O . ALA A 1 131 ? 11.088 11.483 -18.758 1.00 38.53 131 ALA A O 1
ATOM 1044 N N . CYS A 1 132 ? 12.377 9.630 -18.547 1.00 36.75 132 CYS A N 1
ATOM 1045 C CA . CYS A 1 132 ? 13.096 9.903 -17.300 1.00 36.75 132 CYS A CA 1
ATOM 1046 C C . CYS A 1 132 ? 14.501 10.435 -17.730 1.00 36.75 132 CYS A C 1
ATOM 1048 O O . CYS A 1 132 ? 15.036 11.323 -17.040 1.00 36.75 132 CYS A O 1
#

pLDDT: mean 70.63, std 20.12, range [35.62, 93.12]

Foldseek 3Di:
DDDVVDDDDDDDQLLPPPPVVVVDDSVVVVVVQVCCCVVHPDHDDDDQEDADDDQVVLLVVCVVQVPCVSAPVVVVNHDDRHGYPDPPPPCVVVPDPVVLVVLVVVQVVVPDPPDPPDDDDPDVVNVSVVVD

Radius of gyration: 20.26 Å; chains: 1; bounding box: 42×32×61 Å

Sequence (132 aa):
MESPEHNLIVIGDPKQAIYSFRGADIFTYMQARRVFAENYSQAPVSLTKNFRSSELLLCGLNRIFGSSYWLPEEKGLEYINVGAANLNWNLKTLLTTEVQSICLSCCQSLQSPEKNWQTKAGCKILDYLRAC